Protein AF-Q114J9-F1 (afdb_monomer_lite)

Structure (mmCIF, N/CA/C/O backbone):
data_AF-Q114J9-F1
#
_entry.id   AF-Q114J9-F1
#
loop_
_atom_site.group_PDB
_atom_site.id
_atom_site.type_symbol
_atom_site.label_atom_id
_atom_site.label_alt_id
_atom_site.label_comp_id
_atom_site.label_asym_id
_atom_site.label_entity_id
_atom_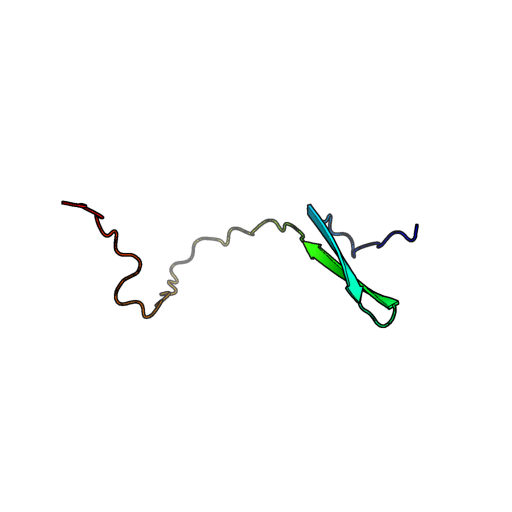site.label_seq_id
_atom_site.pdbx_PDB_ins_code
_atom_site.Cartn_x
_atom_site.Cartn_y
_atom_site.Cartn_z
_atom_site.occupancy
_atom_site.B_iso_or_equiv
_atom_site.auth_seq_id
_atom_site.auth_comp_id
_atom_site.auth_asym_id
_atom_site.auth_atom_id
_atom_site.pdbx_PDB_model_num
ATOM 1 N N . MET A 1 1 ? 27.224 -0.251 -5.289 1.00 42.78 1 MET A N 1
ATOM 2 C CA . MET A 1 1 ? 25.764 -0.468 -5.272 1.00 42.78 1 MET A CA 1
ATOM 3 C C . MET A 1 1 ? 25.160 0.902 -5.039 1.00 42.78 1 MET A C 1
ATOM 5 O O . MET A 1 1 ? 25.360 1.445 -3.962 1.00 42.78 1 MET A O 1
ATOM 9 N N . GLU A 1 2 ? 24.623 1.523 -6.089 1.00 45.03 2 GLU A N 1
ATOM 10 C CA . GLU A 1 2 ? 24.054 2.877 -6.028 1.00 45.03 2 GLU A CA 1
ATOM 11 C C . GLU A 1 2 ? 22.948 2.900 -4.965 1.00 45.03 2 GLU A C 1
ATOM 13 O O . GLU A 1 2 ? 22.021 2.090 -5.001 1.00 45.03 2 GLU A O 1
ATOM 18 N N . SER A 1 3 ? 23.097 3.769 -3.969 1.00 51.31 3 SER A N 1
ATOM 19 C CA . SER A 1 3 ? 22.098 3.970 -2.926 1.00 51.31 3 SER A CA 1
ATOM 20 C C . SER A 1 3 ? 20.903 4.686 -3.550 1.00 51.31 3 SER A C 1
ATOM 22 O O . SER A 1 3 ? 21.001 5.851 -3.936 1.00 51.31 3 SER A O 1
ATOM 24 N N . PHE A 1 4 ? 19.771 3.991 -3.671 1.00 53.59 4 PHE A N 1
ATOM 25 C CA . PHE A 1 4 ? 18.504 4.619 -4.031 1.00 53.59 4 PHE A CA 1
ATOM 26 C C . PHE A 1 4 ? 18.040 5.454 -2.840 1.00 53.59 4 PHE A C 1
ATOM 28 O O . PHE A 1 4 ? 17.305 4.987 -1.970 1.00 53.59 4 PHE A O 1
ATOM 35 N N . ARG A 1 5 ? 18.530 6.692 -2.771 1.00 50.78 5 ARG A N 1
ATOM 36 C CA . ARG A 1 5 ? 18.138 7.655 -1.749 1.00 50.78 5 ARG A CA 1
ATOM 37 C C . ARG A 1 5 ? 16.701 8.090 -2.034 1.00 50.78 5 ARG A C 1
ATOM 39 O O . ARG A 1 5 ? 16.463 9.044 -2.769 1.00 50.78 5 ARG A O 1
ATOM 46 N N . CYS A 1 6 ? 15.741 7.345 -1.493 1.00 53.31 6 CYS A N 1
ATOM 47 C CA . CYS A 1 6 ? 14.352 7.783 -1.442 1.00 53.31 6 CYS A CA 1
ATOM 48 C C . CYS A 1 6 ? 14.297 9.095 -0.639 1.00 53.31 6 CYS A C 1
ATOM 50 O O . CYS A 1 6 ? 15.131 9.307 0.240 1.00 53.31 6 CYS A O 1
ATOM 52 N N . LEU A 1 7 ? 13.371 9.988 -0.987 1.00 54.47 7 LEU A N 1
ATOM 53 C CA . LEU A 1 7 ? 13.285 11.413 -0.616 1.00 54.47 7 LEU A CA 1
ATOM 54 C C . LEU A 1 7 ? 13.075 11.700 0.897 1.00 54.47 7 LEU A C 1
ATOM 56 O O . LEU A 1 7 ? 12.225 12.501 1.264 1.00 54.47 7 LEU A O 1
ATOM 60 N N . GLY A 1 8 ? 13.844 11.069 1.789 1.00 59.97 8 GLY A N 1
ATOM 61 C CA . GLY A 1 8 ? 13.754 11.230 3.243 1.00 59.97 8 GLY A CA 1
ATOM 62 C C . GLY A 1 8 ? 12.709 10.346 3.927 1.00 59.97 8 GLY A C 1
ATOM 63 O O . GLY A 1 8 ? 12.389 10.600 5.081 1.00 59.97 8 GLY A O 1
ATOM 64 N N . ILE A 1 9 ? 12.179 9.328 3.240 1.00 65.69 9 ILE A N 1
ATOM 65 C CA . ILE A 1 9 ? 11.201 8.383 3.798 1.00 65.69 9 ILE A CA 1
ATOM 66 C C . ILE A 1 9 ? 11.818 6.985 3.857 1.00 65.69 9 ILE A C 1
ATOM 68 O O . ILE A 1 9 ? 12.289 6.468 2.836 1.00 65.69 9 ILE A O 1
ATOM 72 N N . ASP A 1 10 ? 11.788 6.382 5.047 1.00 76.81 10 ASP A N 1
ATOM 73 C CA . ASP A 1 10 ? 12.166 4.988 5.257 1.00 76.81 10 ASP A CA 1
ATOM 74 C C . ASP A 1 10 ? 11.126 4.065 4.611 1.00 76.81 10 ASP A C 1
ATOM 76 O O . ASP A 1 10 ? 9.917 4.180 4.821 1.00 76.81 10 ASP A O 1
ATOM 80 N N . HIS A 1 11 ? 11.605 3.155 3.770 1.00 81.06 11 HIS A N 1
ATOM 81 C CA . HIS A 1 11 ? 10.779 2.172 3.081 1.00 81.06 11 HIS A CA 1
ATOM 82 C C . HIS A 1 11 ? 10.746 0.868 3.874 1.00 81.06 11 HIS A C 1
ATOM 84 O O . HIS A 1 11 ? 11.774 0.395 4.352 1.00 81.06 11 HIS A O 1
ATOM 90 N N . SER A 1 12 ? 9.570 0.254 3.971 1.00 84.50 12 SER A N 1
ATOM 91 C CA . SER A 1 12 ? 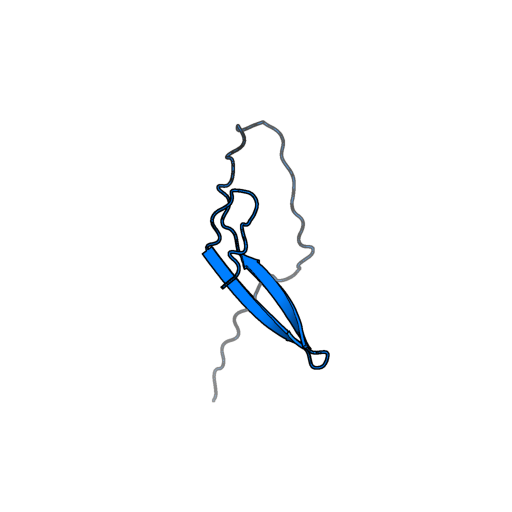9.394 -1.041 4.631 1.00 84.50 12 SER A CA 1
ATOM 92 C C . SER A 1 12 ? 9.843 -2.202 3.742 1.00 84.50 12 SER A C 1
ATOM 94 O O . SER A 1 12 ? 10.279 -3.238 4.239 1.00 84.50 12 SER A O 1
ATOM 96 N N . SER A 1 13 ? 9.770 -2.044 2.416 1.00 88.88 13 SER A N 1
ATOM 97 C CA . SER A 1 13 ? 10.295 -3.026 1.466 1.00 88.88 13 SER A CA 1
ATOM 98 C C . SER A 1 13 ? 10.565 -2.423 0.088 1.00 88.88 13 SER A C 1
ATOM 100 O O . SER A 1 13 ? 10.011 -1.383 -0.283 1.00 88.88 13 SER A O 1
ATOM 102 N N . VAL A 1 14 ? 11.413 -3.107 -0.685 1.00 90.44 14 VAL A N 1
ATOM 103 C CA . VAL A 1 14 ? 11.722 -2.761 -2.076 1.00 90.44 14 VAL A CA 1
ATOM 104 C C . VAL A 1 14 ? 11.522 -3.986 -2.957 1.00 90.44 14 VAL A C 1
ATOM 106 O O . VAL A 1 14 ? 12.091 -5.044 -2.697 1.00 90.44 14 VAL A O 1
ATOM 109 N N . THR A 1 15 ? 10.744 -3.837 -4.027 1.00 94.00 15 THR A N 1
ATOM 110 C CA . THR A 1 15 ? 10.637 -4.842 -5.093 1.00 94.00 15 THR A CA 1
ATOM 111 C C . THR A 1 15 ? 11.412 -4.371 -6.315 1.00 94.00 15 THR A C 1
ATOM 113 O O . THR A 1 15 ? 11.179 -3.270 -6.812 1.00 94.00 15 THR A O 1
ATOM 116 N N . VAL A 1 16 ? 12.312 -5.216 -6.822 1.00 94.31 16 VAL A N 1
ATOM 117 C CA . VAL A 1 16 ? 13.125 -4.940 -8.015 1.00 94.31 16 VAL A CA 1
ATOM 118 C C . VAL A 1 16 ? 12.665 -5.836 -9.160 1.00 94.31 16 VAL A C 1
ATOM 120 O O . VAL A 1 16 ? 12.665 -7.059 -9.032 1.00 94.31 16 VAL A O 1
ATOM 123 N N . ILE A 1 17 ? 12.305 -5.239 -10.295 1.00 96.38 17 ILE A N 1
ATOM 124 C CA . ILE A 1 17 ? 11.864 -5.950 -11.500 1.00 96.38 17 ILE A CA 1
ATOM 125 C C . ILE A 1 17 ? 12.804 -5.598 -12.648 1.00 96.38 17 ILE A C 1
ATOM 127 O O . ILE A 1 17 ? 12.985 -4.427 -12.973 1.00 96.38 17 ILE A O 1
ATOM 131 N N . LYS A 1 18 ? 13.373 -6.609 -13.304 1.00 96.31 18 LYS A N 1
ATOM 132 C CA . LYS A 1 18 ? 14.158 -6.444 -14.532 1.00 96.31 18 LYS A CA 1
ATOM 133 C C . LYS A 1 18 ? 13.334 -6.899 -15.730 1.00 96.31 18 LYS A C 1
ATOM 135 O O . LYS A 1 18 ? 12.804 -8.006 -15.717 1.00 96.31 18 LYS A O 1
ATOM 140 N N . ASN A 1 19 ? 13.241 -6.074 -16.770 1.00 94.56 19 ASN A N 1
ATOM 141 C CA . ASN A 1 19 ? 12.561 -6.462 -18.006 1.00 94.56 19 ASN A CA 1
ATOM 142 C C . ASN A 1 19 ? 13.532 -7.038 -19.058 1.00 94.56 19 ASN A C 1
ATOM 144 O O . ASN A 1 19 ? 14.754 -6.947 -18.926 1.00 94.56 19 ASN A O 1
ATOM 148 N N . SER A 1 20 ? 12.984 -7.603 -20.139 1.00 96.12 20 SER A N 1
ATOM 149 C CA . SER A 1 20 ? 13.763 -8.178 -21.250 1.00 96.12 20 SER A CA 1
ATOM 150 C C . SER A 1 20 ? 14.594 -7.146 -22.025 1.00 96.12 20 SER A C 1
ATOM 152 O O . SER A 1 20 ? 15.573 -7.511 -22.665 1.00 96.12 20 SER A O 1
ATOM 154 N N . ALA A 1 21 ? 14.257 -5.856 -21.921 1.00 97.19 21 ALA A N 1
ATOM 155 C CA . ALA A 1 21 ? 15.022 -4.742 -22.485 1.00 97.19 21 ALA A CA 1
ATOM 156 C C . ALA A 1 21 ? 16.148 -4.245 -21.551 1.00 97.19 21 ALA A C 1
ATOM 158 O O . ALA A 1 21 ? 16.659 -3.144 -21.740 1.00 97.19 21 ALA A O 1
ATOM 159 N N . ASN A 1 22 ? 16.517 -5.027 -20.528 1.00 93.94 22 ASN A N 1
ATOM 160 C CA . ASN A 1 22 ? 17.580 -4.725 -19.564 1.00 93.94 22 ASN A CA 1
ATOM 161 C C . ASN A 1 22 ? 17.346 -3.443 -18.734 1.00 93.94 22 ASN A C 1
ATOM 163 O O . ASN A 1 22 ? 18.294 -2.846 -18.228 1.00 93.94 22 ASN A O 1
ATOM 167 N N . ARG A 1 23 ? 16.084 -3.029 -18.570 1.00 95.75 23 ARG A N 1
ATOM 168 C CA . ARG A 1 23 ? 15.678 -1.920 -17.693 1.00 95.75 23 ARG A CA 1
ATOM 169 C C . ARG A 1 23 ? 15.234 -2.453 -16.334 1.00 95.75 23 ARG A C 1
ATOM 171 O O . ARG A 1 23 ? 14.601 -3.508 -16.264 1.00 95.75 23 ARG A O 1
ATOM 178 N N . TYR A 1 24 ? 15.524 -1.694 -15.283 1.00 94.81 24 TYR A N 1
ATOM 179 C CA . TYR A 1 24 ? 15.112 -1.992 -13.913 1.00 94.81 24 TYR A CA 1
ATOM 180 C C . TYR A 1 24 ? 13.966 -1.070 -13.486 1.00 94.81 24 TYR A C 1
ATOM 182 O O . TYR A 1 24 ? 14.021 0.136 -13.716 1.00 94.81 24 TYR A O 1
ATOM 190 N N . PHE A 1 25 ? 12.950 -1.645 -12.850 1.00 92.62 25 PHE A N 1
ATOM 191 C CA . PHE A 1 25 ? 11.867 -0.944 -12.167 1.00 92.62 25 PHE A CA 1
ATOM 192 C C . PHE A 1 25 ? 11.971 -1.240 -10.677 1.00 92.62 25 PHE A C 1
ATOM 194 O O . PHE A 1 25 ? 12.145 -2.397 -10.286 1.00 92.62 25 PHE A O 1
ATOM 201 N N . LEU A 1 26 ? 11.892 -0.199 -9.857 1.00 92.19 26 LEU A N 1
ATOM 202 C CA . LEU A 1 26 ? 11.945 -0.309 -8.408 1.00 92.19 26 LEU A CA 1
ATOM 203 C C . LEU A 1 26 ? 10.626 0.198 -7.837 1.00 92.19 26 LEU A C 1
ATOM 205 O O . LEU A 1 26 ? 10.247 1.341 -8.084 1.00 92.19 26 LEU A O 1
ATOM 209 N N . ASN A 1 27 ? 9.957 -0.653 -7.064 1.00 89.81 27 ASN A N 1
ATOM 210 C CA . ASN A 1 27 ? 8.765 -0.292 -6.308 1.00 89.81 27 ASN A CA 1
ATOM 211 C C . ASN A 1 27 ? 9.137 -0.225 -4.829 1.00 89.81 27 ASN A C 1
ATOM 213 O O . ASN A 1 27 ? 9.664 -1.197 -4.285 1.00 89.81 27 ASN A O 1
ATOM 217 N N . PHE A 1 28 ? 8.840 0.900 -4.190 1.00 89.62 28 PHE A N 1
ATOM 218 C CA . PHE A 1 28 ? 9.047 1.100 -2.761 1.00 89.62 28 PHE A CA 1
ATOM 219 C C . PHE A 1 28 ? 7.698 1.034 -2.060 1.00 89.62 28 PHE A C 1
ATOM 221 O O . PHE A 1 28 ? 6.753 1.712 -2.467 1.00 89.62 28 PHE A O 1
ATOM 228 N N . VAL A 1 29 ? 7.617 0.237 -1.002 1.00 90.56 29 VAL A N 1
ATOM 229 C CA . VAL A 1 29 ? 6.521 0.336 -0.041 1.00 90.56 29 VAL A CA 1
ATOM 230 C C . VAL A 1 29 ? 7.032 1.181 1.112 1.00 90.56 29 VAL A C 1
ATOM 232 O O . VAL A 1 29 ? 8.084 0.887 1.675 1.00 90.56 29 VAL A O 1
ATOM 235 N N . VAL A 1 30 ? 6.304 2.240 1.440 1.00 89.06 30 VAL A N 1
ATOM 236 C CA . VAL A 1 30 ? 6.581 3.100 2.591 1.00 89.06 30 VAL A CA 1
ATOM 237 C C . VAL A 1 30 ? 5.388 3.035 3.527 1.00 89.06 30 VAL A C 1
ATOM 239 O O . VAL A 1 30 ? 4.241 3.009 3.077 1.00 89.06 30 VAL A O 1
ATOM 242 N N . GLU A 1 31 ? 5.657 2.983 4.824 1.00 85.44 31 GLU A N 1
ATOM 243 C CA . GLU A 1 31 ? 4.622 3.144 5.835 1.00 85.44 31 GLU A CA 1
ATOM 244 C C . GLU A 1 31 ? 4.555 4.623 6.216 1.00 85.44 31 GLU A C 1
ATOM 246 O O . GLU A 1 31 ? 5.582 5.253 6.466 1.00 85.44 31 GLU A O 1
ATOM 251 N N . ILE A 1 32 ? 3.349 5.187 6.224 1.00 84.69 32 ILE A N 1
ATOM 252 C CA . ILE A 1 32 ? 3.110 6.558 6.674 1.00 84.69 32 ILE A CA 1
ATOM 253 C C . ILE A 1 32 ? 2.188 6.520 7.884 1.00 84.69 32 ILE A C 1
ATOM 255 O O . ILE A 1 32 ? 1.214 5.767 7.913 1.00 84.69 32 ILE A O 1
ATOM 259 N N . GLN A 1 33 ? 2.493 7.336 8.888 1.00 85.06 33 GLN A N 1
ATOM 260 C CA . GLN A 1 33 ? 1.621 7.470 10.043 1.00 85.06 33 GLN A CA 1
ATOM 261 C C . GLN A 1 33 ? 0.339 8.192 9.618 1.00 85.06 33 GLN A C 1
ATOM 263 O O . GLN A 1 33 ? 0.392 9.281 9.048 1.00 85.06 33 GLN A O 1
ATOM 268 N N . SER A 1 34 ? -0.818 7.584 9.880 1.00 84.56 34 SER A N 1
ATOM 269 C CA . SER A 1 34 ? -2.100 8.242 9.645 1.00 84.56 34 SER A CA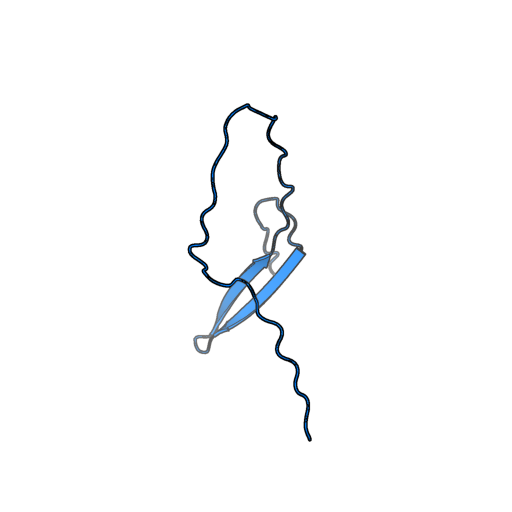 1
ATOM 270 C C . SER A 1 34 ? -2.308 9.353 10.668 1.00 84.56 34 SER A C 1
ATOM 272 O O . SER A 1 34 ? -2.227 9.104 11.873 1.00 84.56 34 SER A O 1
ATOM 274 N N . GLU A 1 35 ? -2.642 10.552 10.208 1.00 87.38 35 GLU A N 1
ATOM 275 C CA . GLU A 1 35 ? -3.047 11.633 11.098 1.00 87.38 35 GLU A CA 1
ATOM 276 C C . GLU A 1 35 ? -4.494 11.429 11.553 1.00 87.38 35 GLU A C 1
ATOM 278 O O . GLU A 1 35 ? -5.419 11.307 10.745 1.00 87.38 35 GLU A O 1
ATOM 283 N N . THR A 1 36 ? -4.701 11.404 12.869 1.00 85.38 36 THR A N 1
ATOM 284 C CA . THR A 1 36 ? -6.048 11.431 13.439 1.00 85.38 36 THR A CA 1
ATOM 285 C C . THR A 1 36 ? -6.589 12.847 13.325 1.00 85.38 36 THR A C 1
ATOM 287 O O . THR A 1 36 ? -6.124 13.759 14.008 1.00 85.38 36 THR A O 1
ATOM 290 N N . LEU A 1 37 ? -7.596 13.035 12.477 1.00 83.44 37 LEU A N 1
ATOM 291 C CA . LEU A 1 37 ? -8.313 14.301 12.388 1.00 83.44 37 LEU A CA 1
ATOM 292 C C . LEU A 1 37 ? -9.102 14.561 13.677 1.00 83.44 37 LEU A C 1
ATOM 294 O O . LEU A 1 37 ? -9.611 13.632 14.312 1.00 83.44 37 LEU A O 1
ATOM 298 N N . SER A 1 38 ? -9.235 15.834 14.057 1.00 89.06 38 SER A N 1
ATOM 299 C CA . SER A 1 38 ? -10.123 16.211 15.153 1.00 89.06 38 SER A CA 1
ATOM 300 C C . SER A 1 38 ? -11.558 15.809 14.819 1.00 89.06 38 SER A C 1
ATOM 302 O O . SER A 1 38 ? -12.018 15.924 13.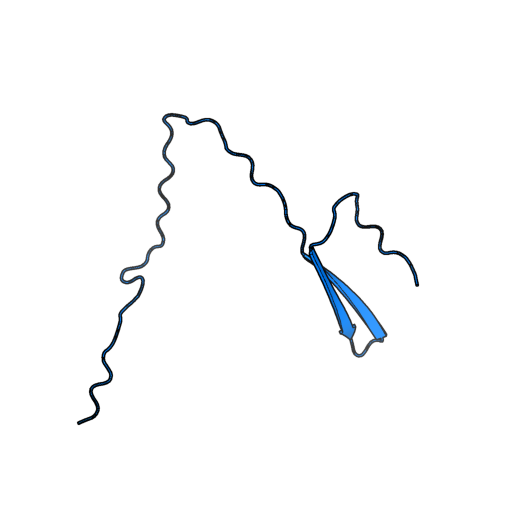679 1.00 89.06 38 SER A O 1
ATOM 304 N N . LYS A 1 39 ? -12.282 15.322 15.830 1.00 86.81 39 LYS A N 1
ATOM 305 C CA . LYS A 1 39 ? -13.702 15.022 15.673 1.00 86.81 39 LYS A CA 1
ATOM 306 C C . LYS A 1 39 ? -14.427 16.315 15.305 1.00 86.81 39 LYS A C 1
ATOM 308 O O . LYS A 1 39 ? -14.313 17.312 16.013 1.00 86.81 39 LYS A O 1
ATOM 313 N N . ASN A 1 40 ? -15.180 16.272 14.219 1.00 87.19 40 ASN A N 1
ATOM 314 C CA . ASN A 1 40 ? -16.138 17.302 13.855 1.00 87.19 40 ASN A CA 1
ATOM 315 C C . ASN A 1 40 ? -17.532 16.667 13.755 1.00 87.19 40 ASN A C 1
ATOM 317 O O . ASN A 1 40 ? -17.668 15.442 13.780 1.00 87.19 40 ASN A O 1
ATOM 321 N N . ASP A 1 41 ? -18.562 17.501 13.659 1.00 91.31 41 ASP A N 1
ATOM 322 C CA . ASP A 1 41 ? -19.952 17.043 13.553 1.00 91.31 41 ASP A CA 1
ATOM 323 C C . ASP A 1 41 ? -20.343 16.659 12.112 1.00 91.31 41 ASP A C 1
ATOM 325 O O . ASP A 1 41 ? -21.502 16.344 11.835 1.00 91.31 41 ASP A O 1
ATOM 329 N N . ASN A 1 42 ? -19.381 16.651 11.179 1.00 87.44 42 ASN A N 1
ATOM 330 C CA . ASN A 1 42 ? -19.625 16.248 9.802 1.00 87.44 42 ASN A CA 1
ATOM 331 C C . ASN A 1 42 ? -19.600 14.722 9.695 1.00 87.44 42 ASN A C 1
ATOM 333 O O . ASN A 1 42 ? -18.745 14.040 10.259 1.00 87.44 42 ASN A O 1
ATOM 337 N N . SER A 1 43 ? -20.515 14.179 8.895 1.00 84.75 43 SER A N 1
ATOM 338 C CA . SER A 1 43 ? -20.528 12.760 8.549 1.00 84.75 43 SER A CA 1
ATOM 339 C C . SER A 1 43 ? -20.410 12.582 7.039 1.00 84.75 43 SER A C 1
ATOM 341 O O . SER A 1 43 ? -21.035 13.303 6.261 1.00 84.75 43 SER A O 1
ATOM 343 N N . ILE A 1 44 ? -19.582 11.621 6.622 1.00 85.25 44 ILE A N 1
ATOM 344 C CA . ILE A 1 44 ? -19.450 11.188 5.228 1.00 85.25 44 ILE A CA 1
ATOM 345 C C . ILE A 1 44 ? -19.956 9.749 5.160 1.00 85.25 44 ILE A C 1
ATOM 347 O O . ILE A 1 44 ? -19.373 8.848 5.761 1.00 85.25 44 ILE A O 1
ATOM 351 N N . GLY A 1 45 ? -21.058 9.527 4.445 1.00 85.12 45 GLY A N 1
ATOM 352 C CA . GLY A 1 45 ? -21.583 8.186 4.201 1.00 85.12 45 GLY A CA 1
ATOM 353 C C . GLY A 1 45 ? -20.801 7.487 3.090 1.00 85.12 45 GLY A C 1
ATOM 354 O O . GLY A 1 45 ? -20.779 7.966 1.959 1.00 85.12 45 GLY A O 1
ATOM 355 N N . ILE A 1 46 ? -20.191 6.338 3.386 1.00 86.75 46 ILE A N 1
ATOM 356 C CA . ILE A 1 46 ? -19.563 5.478 2.374 1.00 86.75 46 ILE A CA 1
ATOM 357 C C . ILE A 1 46 ? -20.593 4.435 1.933 1.00 86.75 46 ILE A C 1
ATOM 359 O O . ILE A 1 46 ? -20.924 3.522 2.687 1.00 86.75 46 ILE A O 1
ATOM 363 N N . ASN A 1 47 ? -21.107 4.560 0.708 1.00 86.94 47 ASN A N 1
ATOM 364 C CA . ASN A 1 47 ? -21.981 3.553 0.111 1.00 86.94 47 ASN A CA 1
ATOM 365 C C . ASN A 1 47 ? -21.165 2.628 -0.798 1.00 86.94 47 ASN A C 1
ATOM 367 O O . ASN A 1 47 ? -20.665 3.055 -1.835 1.00 86.94 47 ASN A O 1
ATOM 371 N N . LEU A 1 48 ? -21.062 1.353 -0.426 1.00 84.88 48 LEU A N 1
ATOM 372 C CA . LEU A 1 48 ? -20.333 0.351 -1.208 1.00 84.88 48 LEU A CA 1
ATOM 373 C C . LEU A 1 48 ? -21.159 -0.229 -2.370 1.00 84.88 48 LEU A C 1
ATOM 375 O O . LEU A 1 48 ? -20.623 -0.974 -3.184 1.00 84.88 48 LEU A O 1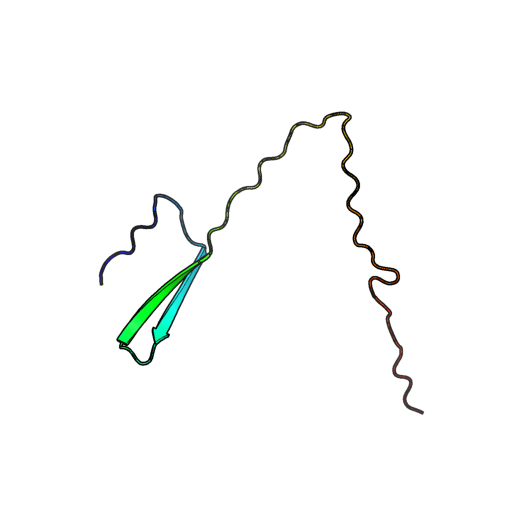
ATOM 379 N N . GLY A 1 49 ? -22.465 0.051 -2.441 1.00 86.62 49 GLY A N 1
ATOM 380 C CA . GLY A 1 49 ? -23.351 -0.487 -3.483 1.00 86.62 49 GLY A CA 1
ATOM 381 C C . GLY A 1 49 ? -23.545 -2.010 -3.430 1.00 86.62 49 GLY A C 1
ATOM 382 O O . GLY A 1 49 ? -24.093 -2.600 -4.361 1.00 86.62 49 GLY A O 1
ATOM 383 N N . LEU A 1 50 ? -23.101 -2.666 -2.355 1.00 88.06 50 LEU A N 1
ATOM 384 C CA . LEU A 1 50 ? -23.137 -4.119 -2.218 1.00 88.06 50 LEU A CA 1
ATOM 385 C C . LEU A 1 50 ? -24.465 -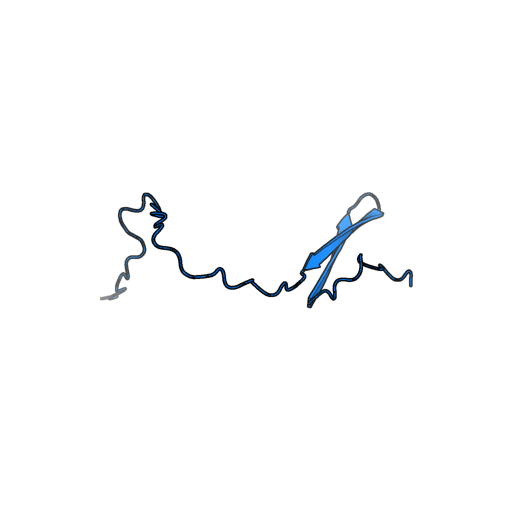4.573 -1.606 1.00 88.06 50 LEU A C 1
ATOM 387 O O . LEU A 1 50 ? -24.819 -4.177 -0.499 1.00 88.06 50 LEU A O 1
ATOM 391 N N . LYS A 1 51 ? -25.174 -5.473 -2.297 1.00 84.62 51 LYS A N 1
ATOM 392 C CA . LYS A 1 51 ? -26.351 -6.164 -1.736 1.00 84.62 51 LYS A CA 1
ATOM 393 C C . LYS A 1 51 ? -25.971 -7.276 -0.758 1.00 84.62 51 LYS A C 1
ATOM 395 O O . LYS A 1 51 ? -26.755 -7.648 0.107 1.00 84.62 51 LYS A O 1
ATOM 400 N N . THR A 1 52 ? -24.790 -7.861 -0.916 1.00 81.00 52 THR A N 1
ATOM 401 C CA . THR A 1 52 ? -24.279 -8.923 -0.048 1.00 81.00 52 THR A CA 1
ATOM 402 C C . THR A 1 52 ? -22.768 -8.780 0.020 1.00 81.00 52 THR A C 1
ATOM 404 O O . THR A 1 52 ? -22.104 -8.823 -1.009 1.00 81.00 52 THR A O 1
ATOM 407 N N . PHE A 1 53 ? -22.240 -8.570 1.225 1.00 80.88 53 PHE A N 1
ATOM 408 C CA . PHE A 1 53 ? -20.808 -8.370 1.460 1.00 80.88 53 PHE A CA 1
ATOM 409 C C . PHE A 1 53 ? -20.038 -9.697 1.486 1.00 80.88 53 PHE A C 1
ATOM 411 O O . PHE A 1 53 ? -18.979 -9.819 0.885 1.00 80.88 53 PHE A O 1
ATOM 418 N N . ALA A 1 54 ? -20.606 -10.718 2.128 1.00 82.00 54 ALA A N 1
ATOM 419 C CA . ALA A 1 54 ? -20.102 -12.084 2.102 1.00 82.00 54 ALA A CA 1
ATOM 420 C C . ALA A 1 54 ? -21.247 -13.057 2.411 1.00 82.00 54 ALA A C 1
ATOM 422 O O . ALA A 1 54 ? -22.152 -12.731 3.183 1.00 82.00 54 ALA A O 1
ATOM 423 N N . ARG A 1 55 ? -21.205 -14.262 1.835 1.00 82.31 55 ARG A N 1
ATOM 424 C CA . ARG A 1 55 ? -22.078 -15.377 2.222 1.00 82.31 55 ARG A CA 1
ATOM 425 C C . ARG A 1 55 ? -21.215 -16.585 2.546 1.00 82.31 55 ARG A C 1
ATOM 427 O O . ARG A 1 55 ? -20.448 -17.038 1.705 1.00 82.31 55 ARG A O 1
ATOM 434 N N . VAL A 1 56 ? -21.373 -17.116 3.752 1.00 79.00 56 VAL A N 1
ATOM 435 C CA . VAL A 1 56 ? -20.782 -18.400 4.135 1.00 79.00 56 VAL A CA 1
ATOM 436 C C . VAL A 1 56 ? -21.701 -19.508 3.621 1.00 79.00 56 VAL A C 1
ATOM 438 O O . VAL A 1 56 ? -22.884 -19.547 3.959 1.00 79.00 56 VAL A O 1
ATOM 441 N N . GLY A 1 57 ? -21.175 -20.378 2.759 1.00 80.31 57 GLY A N 1
ATOM 442 C CA . GLY A 1 57 ? -21.845 -21.600 2.318 1.00 80.31 57 GLY A CA 1
ATOM 443 C C . GLY A 1 57 ? -21.285 -22.804 3.071 1.00 80.31 57 GLY A C 1
ATOM 444 O O . GLY A 1 57 ? -20.071 -22.957 3.156 1.00 80.31 57 GLY A O 1
ATOM 445 N N . SER A 1 58 ? -22.158 -23.651 3.617 1.00 77.44 58 SER A N 1
ATOM 446 C CA . SER A 1 58 ? -21.754 -24.936 4.196 1.00 77.44 58 SER A CA 1
ATOM 447 C C . SER A 1 58 ? -21.639 -25.978 3.083 1.00 77.44 58 SER A C 1
ATOM 449 O O . SER A 1 58 ? -22.621 -26.245 2.390 1.00 77.44 58 SER A O 1
ATOM 451 N N . LEU A 1 59 ? -20.456 -26.573 2.904 1.00 71.88 59 LEU A N 1
ATOM 452 C CA . LEU A 1 59 ? -20.295 -27.801 2.125 1.00 71.88 59 LEU A CA 1
ATOM 453 C C . LEU A 1 59 ? -20.641 -28.988 3.032 1.00 71.88 59 LEU A C 1
ATOM 455 O O . LEU A 1 59 ? -19.757 -29.627 3.596 1.00 71.88 59 LEU A O 1
ATOM 459 N N . ILE A 1 60 ? -21.928 -29.290 3.177 1.00 67.69 60 ILE A N 1
ATOM 460 C CA . ILE A 1 60 ? -22.347 -30.617 3.639 1.00 67.69 60 ILE A CA 1
ATOM 461 C C . ILE A 1 60 ? -22.284 -31.559 2.437 1.00 67.69 60 ILE A C 1
ATOM 463 O O . ILE A 1 60 ? -23.151 -31.543 1.568 1.00 67.69 60 ILE A O 1
ATOM 467 N N . LYS A 1 61 ? -21.199 -32.334 2.358 1.00 58.22 61 LYS A N 1
ATOM 468 C CA . LYS A 1 61 ? -21.091 -33.476 1.448 1.00 58.22 61 LYS A CA 1
ATOM 469 C C . LYS A 1 61 ? -21.863 -34.631 2.096 1.00 58.22 61 LYS A C 1
ATOM 471 O O . LYS A 1 61 ? -21.485 -35.047 3.189 1.00 58.22 61 LYS A O 1
ATOM 476 N N . SER A 1 62 ? -22.960 -35.062 1.468 1.00 62.31 62 SER A N 1
ATOM 477 C CA . SER A 1 62 ? -23.669 -36.306 1.808 1.00 62.31 62 SER A CA 1
ATOM 478 C C . SER A 1 62 ? -22.811 -37.524 1.501 1.00 62.31 62 SER A C 1
ATOM 480 O O . SER A 1 62 ? -22.183 -37.488 0.414 1.00 62.31 62 SER A O 1
#

pLDDT: mean 81.12, std 13.94, range [42.78, 97.19]

Radius of gyration: 22.47 Å; chains: 1; bounding box: 52×54×38 Å

Sequence (62 aa):
MESFRCLGIDHSSVTVIKNSANRYFLNFVVEIQSETLSKNDNSIGINLGLKTFARVGSLIKS

Organism: Trichodesmium erythraeum (strain IMS101) (NCBI:txid203124)

Secondary structure (DSSP, 8-state):
------SS--EEEEEEEE-TTS-EEEEEEE--PPP-PPP-S---------S-S--PPP----

Foldseek 3Di:
DDPPPDPPFDFPDWDWDADPVRDIDIDTHGDDDDDDDDDDPDDDDDDPVDPDPDDDDDPPDD